Protein AF-A0A9C8ZQM5-F1 (afdb_monomer_lite)

Secondary structure (DSSP, 8-state):
------EEE-S---TTHHHHHHHH--SEEEEES-HHHHHHHHHHHGGGSEEEEE-STT-S-HHHHHTTS-HHHHHHHHHHHHHHHHTT-TTSEEP--S----GGGHHHHHHHHHHHHHHHHHTT-EE----S-TT-------TT-S-----

Sequence (151 aa):
MKSKLGFHVDIQGHHGQVEKMIRARPRVIKIITSMGMLNDLHDALGDETIFIARDWKADDDFLRFGGSDDPKVIARRWLDAMRPSLVQAPFAYWESFNEMSNWDNLRRYAEFEAERQRLMAAEGYKACIGNFATGTPSISDSEDDTERPDL

Structure (mmCIF, N/CA/C/O backbone):
data_AF-A0A9C8ZQM5-F1
#
_entry.id   AF-A0A9C8ZQM5-F1
#
loop_
_atom_site.group_PDB
_atom_site.id
_atom_site.type_symbol
_atom_site.label_atom_id
_atom_site.label_alt_id
_atom_site.label_comp_id
_atom_site.label_asym_id
_atom_site.label_entity_id
_atom_site.label_seq_id
_atom_site.pdbx_PDB_ins_code
_atom_site.Cartn_x
_atom_site.Cartn_y
_atom_site.Cartn_z
_atom_site.occupancy
_atom_site.B_iso_or_equiv
_atom_site.auth_seq_id
_atom_site.auth_comp_id
_atom_site.auth_asym_id
_atom_site.auth_atom_id
_atom_site.pdbx_PDB_model_num
ATOM 1 N N . MET A 1 1 ? -22.987 -4.072 16.270 1.00 57.66 1 MET A N 1
ATOM 2 C CA . MET A 1 1 ? -22.847 -4.752 14.962 1.00 57.66 1 MET A CA 1
ATOM 3 C C . MET A 1 1 ? -21.603 -4.191 14.285 1.00 57.66 1 MET A C 1
ATOM 5 O O . MET A 1 1 ? -21.448 -2.978 14.316 1.00 57.66 1 MET A O 1
ATOM 9 N N . LYS A 1 2 ? -20.691 -5.026 13.765 1.00 62.81 2 LYS A N 1
ATOM 10 C CA . LYS A 1 2 ? -19.502 -4.528 13.045 1.00 62.81 2 LYS A CA 1
ATOM 11 C C . LYS A 1 2 ? -19.938 -3.954 11.694 1.00 62.81 2 LYS A C 1
ATOM 13 O O . LYS A 1 2 ? -20.747 -4.581 11.008 1.00 62.81 2 LYS A O 1
ATOM 18 N N . SER A 1 3 ? -19.447 -2.766 11.347 1.00 71.69 3 SER A N 1
ATOM 19 C CA . SER A 1 3 ? -19.782 -2.117 10.080 1.00 71.69 3 SER A CA 1
ATOM 20 C C . SER A 1 3 ? -19.256 -2.941 8.900 1.00 71.69 3 SER A C 1
ATOM 22 O O . SER A 1 3 ? -18.137 -3.452 8.947 1.00 71.69 3 SER A O 1
ATOM 24 N N . LYS A 1 4 ? -20.064 -3.069 7.841 1.00 81.31 4 LYS A N 1
ATOM 25 C CA . LYS A 1 4 ? -19.631 -3.626 6.546 1.00 81.31 4 LYS A CA 1
ATOM 26 C C . LYS A 1 4 ? -18.997 -2.566 5.635 1.00 81.31 4 LYS A C 1
ATOM 28 O O . LYS A 1 4 ? -18.558 -2.895 4.542 1.00 81.31 4 LYS A O 1
ATOM 33 N N . LEU A 1 5 ? -18.978 -1.306 6.072 1.00 83.94 5 LEU A N 1
ATOM 34 C CA . LEU A 1 5 ? -18.390 -0.196 5.334 1.00 83.94 5 LEU A CA 1
ATOM 35 C C . LEU A 1 5 ? -16.868 -0.183 5.529 1.00 83.94 5 LEU A C 1
ATOM 37 O O . LEU A 1 5 ? -16.387 -0.303 6.660 1.00 83.94 5 LEU A O 1
ATOM 41 N N . GLY A 1 6 ? -16.134 -0.018 4.431 1.00 89.75 6 GLY A N 1
ATOM 42 C CA . GLY A 1 6 ? -14.723 0.359 4.433 1.00 89.75 6 GLY A CA 1
ATOM 43 C C . GLY A 1 6 ? -14.568 1.816 4.008 1.00 89.75 6 GLY A C 1
ATOM 44 O O . GLY A 1 6 ? -15.419 2.342 3.291 1.00 89.75 6 GLY A O 1
ATOM 45 N N . PHE A 1 7 ? -13.496 2.465 4.453 1.00 91.62 7 PHE A N 1
ATOM 46 C CA . PHE A 1 7 ? -13.188 3.839 4.058 1.00 91.62 7 PHE A CA 1
ATOM 47 C C . PHE A 1 7 ? -11.960 3.873 3.159 1.00 91.62 7 PHE A C 1
ATOM 49 O O . PHE A 1 7 ? -10.965 3.213 3.443 1.00 91.62 7 PHE A O 1
ATOM 56 N N . HIS A 1 8 ? -12.034 4.675 2.104 1.00 90.94 8 HIS A N 1
ATOM 57 C CA . HIS A 1 8 ? -10.890 5.134 1.332 1.00 90.94 8 HIS A CA 1
ATOM 58 C C . HIS A 1 8 ? -10.788 6.636 1.583 1.00 90.94 8 HIS A C 1
ATOM 60 O O . HIS A 1 8 ? -11.721 7.372 1.264 1.00 90.94 8 HIS A O 1
ATOM 66 N N . VAL A 1 9 ? -9.694 7.077 2.197 1.00 89.31 9 VAL A N 1
ATOM 67 C CA . VAL A 1 9 ? -9.426 8.490 2.470 1.00 89.31 9 VAL A CA 1
ATOM 68 C C . VAL A 1 9 ? -8.217 8.920 1.660 1.00 89.31 9 VAL A C 1
ATOM 70 O O . VAL A 1 9 ? -7.115 8.399 1.844 1.00 89.31 9 VAL A O 1
ATOM 73 N N . ASP A 1 10 ? -8.461 9.851 0.748 1.00 81.56 10 ASP A N 1
ATOM 74 C CA . ASP A 1 10 ? -7.422 10.476 -0.058 1.00 81.56 10 ASP A CA 1
ATOM 75 C C . ASP A 1 10 ? -6.822 11.705 0.664 1.00 81.56 10 ASP A C 1
ATOM 77 O O . ASP A 1 10 ? -7.175 11.993 1.808 1.00 81.56 10 ASP A O 1
ATOM 81 N N . ILE A 1 11 ? -5.928 12.437 -0.005 1.00 68.94 11 ILE A N 1
ATOM 82 C CA . ILE A 1 11 ? -5.105 13.564 0.487 1.00 68.94 11 ILE A CA 1
ATOM 83 C C . ILE A 1 11 ? -5.852 14.609 1.346 1.00 68.94 11 ILE A C 1
ATOM 85 O O . ILE A 1 11 ? -5.234 15.317 2.143 1.00 68.94 11 ILE A O 1
ATOM 89 N N . GLN A 1 12 ? -7.171 14.755 1.189 1.00 68.00 12 GLN A N 1
ATOM 90 C CA . GLN A 1 12 ? -7.963 15.751 1.912 1.00 68.00 12 GLN A CA 1
ATOM 91 C C . GLN A 1 12 ? -8.662 15.156 3.137 1.00 68.00 12 GLN A C 1
ATOM 93 O O . GLN A 1 12 ? -9.652 14.431 3.039 1.00 68.00 12 GLN A O 1
ATOM 98 N N . GLY A 1 13 ? -8.173 15.540 4.317 1.00 68.38 13 GLY A N 1
ATOM 99 C CA . GLY A 1 13 ? -8.882 15.330 5.573 1.00 68.38 13 GLY A CA 1
ATOM 100 C C . GLY A 1 13 ? -10.046 16.311 5.734 1.00 68.38 13 GLY A C 1
ATOM 101 O O . GLY A 1 13 ? -9.924 17.496 5.420 1.00 68.38 13 GLY A O 1
ATOM 102 N N . HIS A 1 14 ? -11.168 15.842 6.277 1.00 78.12 14 HIS A N 1
ATOM 103 C CA . HIS A 1 14 ? -12.297 16.700 6.648 1.00 78.12 14 HIS A CA 1
ATOM 104 C C . HIS A 1 14 ? -12.438 16.816 8.168 1.00 78.12 14 HIS A C 1
ATOM 106 O O . HIS A 1 14 ? -12.143 15.883 8.916 1.00 78.12 14 HIS A O 1
ATOM 112 N N . HIS A 1 15 ? -12.951 17.953 8.644 1.00 80.19 15 HIS A N 1
ATOM 113 C CA . HIS A 1 15 ? -13.217 18.138 10.069 1.00 80.19 15 HIS A CA 1
ATOM 114 C C . HIS A 1 15 ? -14.192 17.069 10.596 1.00 80.19 15 HIS A C 1
ATOM 116 O O . HIS A 1 15 ? -15.237 16.798 9.990 1.00 80.19 15 HIS A O 1
ATOM 122 N N . GLY A 1 16 ? -13.853 16.450 11.727 1.00 86.00 16 GLY A N 1
ATOM 123 C CA . GLY A 1 16 ? -14.660 15.396 12.341 1.00 86.00 16 GLY A CA 1
ATOM 124 C C . GLY A 1 16 ? -14.589 14.032 11.636 1.00 86.00 16 GLY A C 1
ATOM 125 O O . GLY A 1 16 ? -15.376 13.139 11.956 1.00 86.00 16 GLY A O 1
ATOM 126 N N . GLN A 1 17 ? -13.753 13.869 10.601 1.00 88.56 17 GLN A N 1
ATOM 127 C CA . GLN A 1 17 ? -13.692 12.635 9.808 1.00 88.56 17 GLN A CA 1
ATOM 128 C C . GLN A 1 17 ? -13.121 11.466 10.617 1.00 88.56 17 GLN A C 1
ATOM 130 O O . GLN A 1 17 ? -13.682 10.371 10.576 1.00 88.56 17 GLN A O 1
ATOM 135 N N . VAL A 1 18 ? -12.048 11.701 11.376 1.00 90.31 18 VAL A N 1
ATOM 136 C CA . VAL A 1 18 ? -11.381 10.683 12.202 1.00 90.31 18 VAL A CA 1
ATOM 137 C C . VAL A 1 18 ? -12.338 10.150 13.265 1.00 90.31 18 VAL A C 1
ATOM 139 O O . VAL A 1 18 ? -12.550 8.945 13.361 1.00 90.31 18 VAL A O 1
ATOM 142 N N . GLU A 1 19 ? -13.029 11.035 13.978 1.00 92.19 19 GLU A N 1
ATOM 143 C CA . GLU A 1 19 ? -13.992 10.691 15.024 1.00 92.19 19 GLU A CA 1
ATOM 144 C C . GLU A 1 19 ? -15.163 9.873 14.466 1.00 92.19 19 GLU A C 1
ATOM 146 O O . GLU A 1 19 ? -15.621 8.910 15.089 1.00 92.19 19 GLU A O 1
ATOM 151 N N . LYS A 1 20 ? -15.636 10.216 13.259 1.00 90.81 20 LYS A N 1
ATOM 152 C CA . LYS A 1 20 ? -16.675 9.446 12.559 1.00 90.81 20 LYS A CA 1
ATOM 153 C C . LYS A 1 20 ? -16.189 8.042 12.201 1.00 90.81 20 LYS A C 1
ATOM 155 O O . LYS A 1 20 ? -16.940 7.087 12.403 1.00 90.81 20 LYS A O 1
ATOM 160 N N . MET A 1 21 ? -14.958 7.901 11.706 1.00 92.31 21 MET A N 1
ATOM 161 C CA . MET A 1 21 ? -14.373 6.596 11.377 1.00 92.31 21 MET A CA 1
ATOM 162 C C . MET A 1 21 ? -14.171 5.740 12.631 1.00 92.31 21 MET A C 1
ATOM 164 O O . MET A 1 21 ? -14.577 4.577 12.640 1.00 92.31 21 MET A O 1
ATOM 168 N N . ILE A 1 22 ? -13.661 6.326 13.719 1.00 92.94 22 ILE A N 1
ATOM 169 C CA . ILE A 1 22 ? -13.508 5.643 15.010 1.00 92.94 22 ILE A CA 1
ATOM 170 C C . ILE A 1 22 ? -14.864 5.130 15.506 1.00 92.94 22 ILE A C 1
ATOM 172 O O . ILE A 1 22 ? -15.011 3.951 15.834 1.00 92.94 22 ILE A O 1
ATOM 176 N N . ARG A 1 23 ? -15.893 5.987 15.497 1.00 92.38 23 ARG A N 1
ATOM 177 C CA . ARG A 1 23 ? -17.251 5.615 15.920 1.00 92.38 23 ARG A CA 1
ATOM 178 C C . ARG A 1 23 ? -17.852 4.506 15.054 1.00 92.38 23 ARG A C 1
ATOM 180 O O . ARG A 1 23 ? -18.585 3.663 15.571 1.00 92.38 23 ARG A O 1
ATOM 187 N N . ALA A 1 24 ? -17.569 4.506 13.753 1.00 92.06 24 ALA A N 1
ATOM 188 C CA . ALA A 1 24 ? -18.091 3.514 12.819 1.00 92.06 24 ALA A CA 1
ATOM 189 C C . ALA A 1 24 ? -17.452 2.122 12.983 1.00 92.06 24 ALA A C 1
ATOM 191 O O . ALA A 1 24 ? -18.083 1.134 12.597 1.00 92.06 24 ALA A O 1
ATOM 192 N N . ARG A 1 25 ? -16.233 2.034 13.542 1.00 92.38 25 ARG A N 1
ATOM 193 C CA . ARG A 1 25 ? -15.440 0.794 13.684 1.00 92.38 25 ARG A CA 1
ATOM 194 C C . ARG A 1 25 ? -15.429 -0.050 12.391 1.00 92.38 25 ARG A C 1
ATOM 196 O O . ARG A 1 25 ? -15.904 -1.195 12.401 1.00 92.38 25 ARG A O 1
ATOM 203 N N . PRO A 1 26 ? -14.983 0.523 11.256 1.00 93.44 26 PRO A N 1
ATOM 204 C CA . PRO A 1 26 ? -14.912 -0.185 9.981 1.00 93.44 26 PRO A CA 1
ATOM 205 C C . PRO A 1 26 ? -13.927 -1.354 10.062 1.00 93.44 26 PRO A C 1
ATOM 207 O O . PRO A 1 26 ? -13.027 -1.374 10.891 1.00 93.44 26 PRO A O 1
ATOM 210 N N . ARG A 1 27 ? -14.078 -2.340 9.176 1.00 93.56 27 ARG A N 1
ATOM 211 C CA . ARG A 1 27 ? -13.139 -3.475 9.108 1.00 93.56 27 ARG A CA 1
ATOM 212 C C . ARG A 1 27 ? -11.877 -3.164 8.320 1.00 93.56 27 ARG A C 1
ATOM 214 O O . ARG A 1 27 ? -10.869 -3.829 8.538 1.00 93.56 27 ARG A O 1
ATOM 221 N N . VAL A 1 28 ? -11.956 -2.209 7.398 1.00 94.88 28 VAL A N 1
ATOM 222 C CA . VAL A 1 28 ? -10.862 -1.831 6.505 1.00 94.88 28 VAL A CA 1
ATOM 223 C C . VAL A 1 28 ? -10.856 -0.316 6.337 1.00 94.88 28 VAL A C 1
ATOM 225 O O . VAL A 1 28 ? -11.906 0.285 6.087 1.00 94.88 28 VAL A O 1
ATOM 228 N N . ILE A 1 29 ? -9.678 0.286 6.455 1.00 95.12 29 ILE A N 1
ATOM 229 C CA . ILE A 1 29 ? -9.432 1.692 6.139 1.00 95.12 29 ILE A CA 1
ATOM 230 C C . ILE A 1 29 ? -8.213 1.764 5.221 1.00 95.12 29 ILE A C 1
ATOM 232 O O . ILE A 1 29 ? -7.151 1.248 5.563 1.00 95.12 29 ILE A O 1
ATOM 236 N N . LYS A 1 30 ? -8.362 2.421 4.071 1.00 94.19 30 LYS A N 1
ATOM 237 C CA . LYS A 1 30 ? -7.270 2.813 3.181 1.00 94.19 30 LYS A CA 1
ATOM 238 C C . LYS A 1 30 ? -6.990 4.302 3.352 1.00 94.19 30 LYS A C 1
ATOM 240 O O . LYS A 1 30 ? -7.911 5.103 3.204 1.00 94.19 30 LYS A O 1
ATOM 245 N N . ILE A 1 31 ? -5.739 4.654 3.638 1.00 93.25 31 ILE A N 1
ATOM 246 C CA . ILE A 1 31 ? -5.265 6.038 3.751 1.00 93.25 31 ILE A CA 1
ATOM 247 C C . ILE A 1 31 ? -4.169 6.283 2.714 1.00 93.25 31 ILE A C 1
ATOM 249 O O . ILE A 1 31 ? -3.209 5.513 2.622 1.00 93.25 31 ILE A O 1
ATOM 253 N N . ILE A 1 32 ? -4.294 7.379 1.970 1.00 91.25 32 ILE A N 1
ATOM 254 C CA . ILE A 1 32 ? -3.274 7.857 1.036 1.00 91.25 32 ILE A CA 1
ATOM 255 C C . ILE A 1 32 ? -2.556 9.060 1.659 1.00 91.25 32 ILE A C 1
ATOM 257 O O . ILE A 1 32 ? -3.189 10.032 2.061 1.00 91.25 32 ILE A O 1
ATOM 261 N N . THR A 1 33 ? -1.225 9.011 1.739 1.00 85.31 33 THR A N 1
ATOM 262 C CA . THR A 1 33 ? -0.295 10.110 2.102 1.00 85.31 33 THR A CA 1
ATOM 263 C C . THR A 1 33 ? -0.421 10.739 3.502 1.00 85.31 33 THR A C 1
ATOM 265 O O . THR A 1 33 ? 0.459 11.500 3.900 1.00 85.31 33 THR A O 1
ATOM 268 N N . SER A 1 34 ? -1.432 10.396 4.308 1.00 90.12 34 SER A N 1
ATOM 269 C CA . SER A 1 34 ? -1.611 10.942 5.666 1.00 90.12 34 SER A CA 1
ATOM 270 C C . SER A 1 34 ? -1.168 9.969 6.768 1.00 90.12 34 SER A C 1
ATOM 272 O O . SER A 1 34 ? -1.977 9.252 7.357 1.00 90.12 34 SER A O 1
ATOM 274 N N . MET A 1 35 ? 0.136 9.948 7.076 1.00 89.94 35 MET A N 1
ATOM 275 C CA . MET A 1 35 ? 0.695 9.082 8.134 1.00 89.94 35 MET A CA 1
ATOM 276 C C . MET A 1 35 ? 0.187 9.4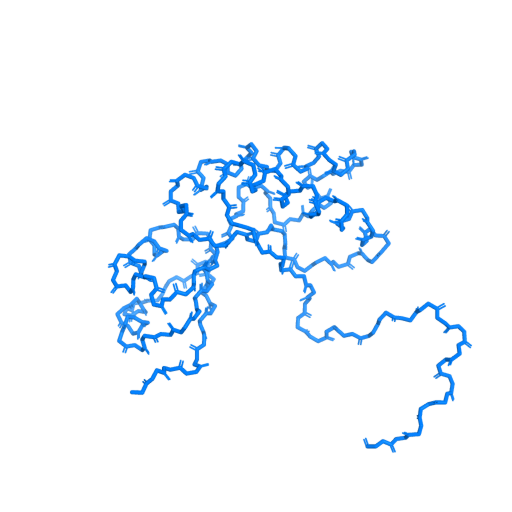35 9.537 1.00 89.94 35 MET A C 1
ATOM 278 O O . MET A 1 35 ? -0.010 8.537 10.349 1.00 89.94 35 MET A O 1
ATOM 282 N N . GLY A 1 36 ? -0.060 10.718 9.824 1.00 90.81 36 GLY A N 1
ATOM 283 C CA . GLY A 1 36 ? -0.642 11.137 11.105 1.00 90.81 36 GLY A CA 1
ATOM 284 C C . GLY A 1 36 ? -2.024 10.518 11.318 1.00 90.81 36 GLY A C 1
ATOM 285 O O . GLY A 1 36 ? -2.235 9.805 12.290 1.00 90.81 36 GLY A O 1
ATOM 286 N N . MET A 1 37 ? -2.919 10.670 10.334 1.00 92.19 37 MET A N 1
ATOM 287 C CA . MET A 1 37 ? -4.260 10.079 10.392 1.00 92.19 37 MET A CA 1
ATOM 288 C C . MET A 1 37 ? -4.219 8.550 10.489 1.00 92.19 37 MET A C 1
ATOM 290 O O . MET A 1 37 ? -5.013 7.957 11.215 1.00 92.19 37 MET A O 1
ATOM 294 N N . LEU A 1 38 ? -3.315 7.909 9.744 1.00 94.06 38 LEU A N 1
ATOM 295 C CA . LEU A 1 38 ? -3.148 6.460 9.777 1.00 94.06 38 LEU A CA 1
ATOM 296 C C . LEU A 1 38 ? -2.790 5.965 11.188 1.00 94.06 38 LEU A C 1
ATOM 298 O O . LEU A 1 38 ? -3.381 4.990 11.649 1.00 94.06 38 LEU A O 1
ATOM 302 N N . ASN A 1 39 ? -1.868 6.652 11.869 1.00 94.69 39 ASN A N 1
ATOM 303 C CA . ASN A 1 39 ? -1.472 6.329 13.240 1.00 94.69 39 ASN A CA 1
ATOM 304 C C . ASN A 1 39 ? -2.589 6.625 14.246 1.00 94.69 39 ASN A C 1
ATOM 306 O O . ASN A 1 39 ? -2.948 5.731 15.004 1.00 94.69 39 ASN A O 1
ATOM 310 N N . ASP A 1 40 ? -3.217 7.803 14.186 1.00 94.38 40 ASP A N 1
ATOM 311 C CA . ASP A 1 40 ? -4.318 8.170 15.092 1.00 94.38 40 ASP A CA 1
ATOM 312 C C . ASP A 1 40 ? -5.472 7.151 15.033 1.00 94.38 40 ASP A C 1
ATOM 314 O O . ASP A 1 40 ? -6.059 6.771 16.050 1.00 94.38 40 ASP A O 1
ATOM 318 N N . LEU A 1 41 ? -5.804 6.676 13.827 1.00 95.44 41 LEU A N 1
ATOM 319 C CA . LEU A 1 41 ? -6.839 5.661 13.637 1.00 95.44 41 LEU A CA 1
ATOM 320 C C . LEU A 1 41 ? -6.404 4.283 14.129 1.00 95.44 41 LEU A C 1
ATOM 322 O O . LEU A 1 41 ? -7.227 3.569 14.704 1.00 95.44 41 LEU A O 1
ATOM 326 N N . HIS A 1 42 ? -5.150 3.896 13.896 1.00 97.06 42 HIS A N 1
ATOM 327 C CA . HIS A 1 42 ? -4.617 2.635 14.397 1.00 97.06 42 HIS A CA 1
ATOM 328 C C . HIS A 1 42 ? -4.585 2.610 15.926 1.00 97.06 42 HIS A C 1
ATOM 330 O O . HIS A 1 42 ? -5.059 1.643 16.514 1.00 97.06 42 HIS A O 1
ATOM 336 N N . ASP A 1 43 ? -4.146 3.685 16.573 1.00 96.81 43 ASP A N 1
ATOM 337 C CA . ASP A 1 43 ? -4.115 3.786 18.034 1.00 96.81 43 ASP A CA 1
ATOM 338 C C . ASP A 1 43 ? -5.519 3.677 18.647 1.00 96.81 43 ASP A C 1
ATOM 340 O O . ASP A 1 43 ? -5.709 3.051 19.691 1.00 96.81 43 ASP A O 1
ATOM 344 N N . ALA A 1 44 ? -6.533 4.231 17.975 1.00 96.12 44 ALA A N 1
ATOM 345 C CA . ALA A 1 44 ? -7.916 4.184 18.444 1.00 96.12 44 ALA A CA 1
ATOM 346 C C . ALA A 1 44 ? -8.644 2.856 18.154 1.00 96.12 44 ALA A C 1
ATOM 348 O O . ALA A 1 44 ? -9.555 2.476 18.897 1.00 96.12 44 ALA A O 1
ATOM 349 N N . LEU A 1 45 ? -8.314 2.175 17.052 1.00 95.38 45 LEU A N 1
ATOM 350 C CA . LEU A 1 45 ? -9.065 1.009 16.561 1.00 95.38 45 LEU A CA 1
ATOM 351 C C . LEU A 1 45 ? -8.324 -0.326 16.712 1.00 95.38 45 LEU A C 1
ATOM 353 O O . LEU A 1 45 ? -8.979 -1.372 16.748 1.00 95.38 45 LEU A O 1
ATOM 357 N N . GLY A 1 46 ? -6.996 -0.293 16.793 1.00 95.31 46 GLY A N 1
ATOM 358 C CA . GLY A 1 46 ? -6.110 -1.447 16.909 1.00 95.31 46 GLY A CA 1
ATOM 359 C C . GLY A 1 46 ? -6.321 -2.512 15.829 1.00 95.31 46 GLY A C 1
ATOM 360 O O . GLY A 1 46 ? -6.835 -2.253 14.737 1.00 95.31 46 GLY A O 1
ATOM 361 N N . ASP A 1 47 ? -5.990 -3.753 16.184 1.00 93.75 47 ASP A N 1
ATOM 362 C CA . ASP A 1 47 ? -6.024 -4.926 15.295 1.00 93.75 47 ASP A CA 1
ATOM 363 C C . ASP A 1 47 ? -7.435 -5.345 14.838 1.00 93.75 47 ASP A C 1
ATOM 365 O O . ASP A 1 47 ? -7.607 -6.261 14.027 1.00 93.75 47 ASP A O 1
ATOM 369 N N . GLU A 1 48 ? -8.490 -4.694 15.336 1.00 91.50 48 GLU A N 1
ATOM 370 C CA . GLU A 1 48 ? -9.843 -4.936 14.837 1.00 91.50 48 GLU A CA 1
ATOM 371 C C . GLU A 1 48 ? -10.083 -4.360 13.435 1.00 91.50 48 GLU A C 1
ATOM 373 O O . GLU A 1 48 ? -11.051 -4.775 12.775 1.00 91.50 48 GLU A O 1
ATOM 378 N N . THR A 1 49 ? -9.211 -3.451 12.991 1.00 95.44 49 THR A N 1
ATOM 379 C CA . THR A 1 49 ? -9.263 -2.770 11.696 1.00 95.44 49 THR A CA 1
ATOM 380 C C . THR A 1 49 ? -8.029 -3.114 10.870 1.00 95.44 49 THR A C 1
ATOM 382 O O . THR A 1 49 ? -6.898 -3.029 11.337 1.00 95.44 49 THR A O 1
ATOM 385 N N . ILE A 1 50 ? -8.241 -3.487 9.611 1.00 96.31 50 ILE A N 1
ATOM 386 C CA . ILE A 1 50 ? -7.163 -3.641 8.637 1.00 96.31 50 ILE A CA 1
ATOM 387 C C . ILE A 1 50 ? -6.846 -2.266 8.055 1.00 96.31 50 ILE A C 1
ATOM 389 O O . ILE A 1 50 ? -7.733 -1.588 7.533 1.00 96.31 50 ILE A O 1
ATOM 393 N N . PHE A 1 51 ? -5.576 -1.887 8.101 1.00 97.19 51 PHE A N 1
ATOM 394 C CA . PHE A 1 51 ? -5.095 -0.635 7.537 1.00 97.19 51 PHE A CA 1
ATOM 395 C C . PHE A 1 51 ? -4.348 -0.890 6.235 1.00 97.19 51 PHE A C 1
ATOM 397 O O . PHE A 1 51 ? -3.417 -1.695 6.205 1.00 97.19 51 PHE A O 1
ATOM 404 N N . ILE A 1 52 ? -4.754 -0.197 5.175 1.00 96.19 52 ILE A N 1
ATOM 405 C CA . ILE A 1 52 ? -4.048 -0.135 3.898 1.00 96.19 52 ILE A CA 1
ATOM 406 C C . ILE A 1 52 ? -3.426 1.256 3.785 1.00 96.19 52 ILE A C 1
ATOM 408 O O . ILE A 1 52 ? -4.120 2.263 3.930 1.00 96.19 52 ILE A O 1
ATOM 412 N N . ALA A 1 53 ? -2.127 1.314 3.528 1.00 95.06 53 ALA A N 1
ATOM 413 C CA . ALA A 1 53 ? -1.386 2.553 3.368 1.00 95.06 53 ALA A CA 1
ATOM 414 C C . ALA A 1 53 ? -0.834 2.663 1.946 1.00 95.06 53 ALA A C 1
ATOM 416 O O . ALA A 1 53 ? -0.314 1.692 1.392 1.00 95.06 53 ALA A O 1
ATOM 417 N N . ARG A 1 54 ? -0.915 3.868 1.382 1.00 92.94 54 ARG A N 1
ATOM 418 C CA . ARG A 1 54 ? -0.182 4.271 0.180 1.00 92.94 54 ARG A CA 1
ATOM 419 C C . ARG A 1 54 ? 0.468 5.625 0.435 1.00 92.94 54 ARG A C 1
ATOM 421 O O . ARG A 1 54 ? -0.136 6.496 1.056 1.00 92.94 54 ARG A O 1
ATOM 428 N N . ASP A 1 55 ? 1.684 5.808 -0.052 1.00 90.19 55 ASP A N 1
ATOM 429 C CA . ASP A 1 55 ? 2.422 7.070 0.027 1.00 90.19 55 ASP A CA 1
ATOM 430 C C . ASP A 1 55 ? 3.090 7.330 -1.329 1.00 90.19 55 ASP A C 1
ATOM 432 O O . ASP A 1 55 ? 3.439 6.387 -2.037 1.00 90.19 55 ASP A O 1
ATOM 436 N N . TRP A 1 56 ? 3.247 8.596 -1.703 1.00 87.38 56 TRP A N 1
ATOM 437 C CA . TRP A 1 56 ? 3.787 9.022 -3.001 1.00 87.38 56 TRP A CA 1
ATOM 438 C C . TRP A 1 56 ? 5.293 9.303 -2.958 1.00 87.38 56 TRP A C 1
ATOM 440 O O . TRP A 1 56 ? 5.859 9.865 -3.894 1.00 87.38 56 TRP A O 1
ATOM 450 N N . LYS A 1 57 ? 5.980 8.910 -1.875 1.00 83.75 57 LYS A N 1
ATOM 451 C CA . LYS A 1 57 ? 7.444 9.041 -1.766 1.00 83.75 57 LYS A CA 1
ATOM 452 C C . LYS A 1 57 ? 8.203 8.280 -2.845 1.00 83.75 57 LYS A C 1
ATOM 454 O O . LYS A 1 57 ? 9.267 8.728 -3.260 1.00 83.75 57 LYS A O 1
ATOM 459 N N . ALA A 1 58 ? 7.665 7.147 -3.284 1.00 78.19 58 ALA A N 1
ATOM 460 C CA . ALA A 1 58 ? 8.193 6.376 -4.399 1.00 78.19 58 ALA A CA 1
ATOM 461 C C . ALA A 1 58 ? 7.428 6.665 -5.695 1.00 78.19 58 ALA A C 1
ATOM 463 O O . ALA A 1 58 ? 7.219 5.747 -6.479 1.00 78.19 58 ALA A O 1
ATOM 464 N N . ASP A 1 59 ? 7.054 7.934 -5.907 1.00 82.00 59 ASP A N 1
ATOM 465 C CA . ASP A 1 59 ? 6.278 8.399 -7.059 1.00 82.00 59 ASP A CA 1
ATOM 466 C C . ASP A 1 59 ? 4.815 7.901 -7.051 1.00 82.00 59 ASP A C 1
ATOM 468 O O . ASP A 1 59 ? 4.414 7.106 -6.197 1.00 82.00 59 ASP A O 1
ATOM 472 N N . ASP A 1 60 ? 3.989 8.408 -7.965 1.00 82.62 60 ASP A N 1
ATOM 473 C CA . ASP A 1 60 ? 2.605 7.961 -8.146 1.00 82.62 60 ASP A CA 1
ATOM 474 C C . ASP A 1 60 ? 2.435 7.000 -9.332 1.00 82.62 60 ASP A C 1
ATOM 476 O O . ASP A 1 60 ? 1.455 6.248 -9.335 1.00 82.62 60 ASP A O 1
ATOM 480 N N . ASP A 1 61 ? 3.414 6.949 -10.246 1.00 85.62 61 ASP A N 1
ATOM 481 C CA . ASP A 1 61 ? 3.404 6.136 -11.464 1.00 85.62 61 ASP A CA 1
ATOM 482 C C . ASP A 1 61 ? 4.617 5.189 -11.569 1.00 85.62 61 ASP A C 1
ATOM 484 O O . ASP A 1 61 ? 5.781 5.579 -11.431 1.00 85.62 61 ASP A O 1
ATOM 488 N N . PHE A 1 62 ? 4.343 3.915 -11.869 1.00 86.31 62 PHE A N 1
ATOM 489 C CA . PHE A 1 62 ? 5.370 2.875 -11.961 1.00 86.31 62 PHE A CA 1
ATOM 490 C C . PHE A 1 62 ? 6.355 3.108 -13.110 1.00 86.31 62 PHE A C 1
ATOM 492 O O . PHE A 1 62 ? 7.543 2.827 -12.955 1.00 86.31 62 PHE A O 1
ATOM 499 N N . LEU A 1 63 ? 5.896 3.594 -14.267 1.00 85.00 63 LEU A N 1
ATOM 500 C CA . LEU A 1 63 ? 6.758 3.773 -15.438 1.00 85.00 63 LEU A CA 1
ATOM 501 C C . LEU A 1 63 ? 7.689 4.969 -15.250 1.00 85.00 63 LEU A C 1
ATOM 503 O O . LEU A 1 63 ? 8.870 4.884 -15.589 1.00 85.00 63 LEU A O 1
ATOM 507 N N . ARG A 1 64 ? 7.191 6.048 -14.645 1.00 87.75 64 ARG A N 1
ATOM 508 C CA . ARG A 1 64 ? 7.980 7.218 -14.255 1.00 87.75 64 ARG A CA 1
ATOM 509 C C . ARG A 1 64 ? 9.022 6.862 -13.202 1.00 87.75 64 ARG A C 1
ATOM 511 O O . ARG A 1 64 ? 10.179 7.254 -13.339 1.00 87.75 64 ARG A O 1
ATOM 518 N N . PHE A 1 65 ? 8.642 6.074 -12.198 1.00 87.75 65 PHE A N 1
ATOM 519 C CA . PHE A 1 65 ? 9.571 5.629 -11.163 1.00 87.75 65 PHE A CA 1
ATOM 520 C C . PHE A 1 65 ? 10.591 4.612 -11.676 1.00 87.75 65 PHE A C 1
ATOM 522 O O . PHE A 1 65 ? 11.765 4.655 -11.313 1.00 87.75 65 PHE A O 1
ATOM 529 N N . GLY A 1 66 ? 10.130 3.643 -12.464 1.00 84.19 66 GLY A N 1
ATOM 530 C CA . GLY A 1 66 ? 10.871 2.459 -12.881 1.00 84.19 66 GLY A CA 1
ATOM 531 C C . GLY A 1 66 ? 11.717 2.651 -14.137 1.00 84.19 66 GLY A C 1
ATOM 532 O O . GLY A 1 66 ? 12.731 1.971 -14.300 1.00 84.19 66 GLY A O 1
ATOM 533 N N . GLY A 1 67 ? 11.319 3.558 -15.031 1.00 85.69 67 GLY A N 1
ATOM 534 C CA . GLY A 1 67 ? 11.947 3.736 -16.338 1.00 85.69 67 GLY A CA 1
ATOM 535 C C . GLY A 1 67 ? 11.955 2.430 -17.132 1.00 85.69 67 GLY A C 1
ATOM 536 O O . GLY A 1 67 ? 10.940 1.739 -17.221 1.00 85.69 67 GLY A O 1
ATOM 537 N N . SER A 1 68 ? 13.113 2.043 -17.668 1.00 85.69 68 SER A N 1
ATOM 538 C CA . SER A 1 68 ? 13.343 0.777 -18.387 1.00 85.69 68 SER A CA 1
ATOM 539 C C . SER A 1 68 ? 14.143 -0.262 -17.583 1.00 85.69 68 SER A C 1
ATOM 541 O O . SER A 1 68 ? 14.577 -1.259 -18.152 1.00 85.69 68 SER A O 1
ATOM 543 N N . ASP A 1 69 ? 14.348 -0.042 -16.280 1.00 91.12 69 ASP A N 1
ATOM 544 C CA . ASP A 1 69 ? 15.159 -0.923 -15.430 1.00 91.12 69 ASP A CA 1
ATOM 545 C C . ASP A 1 69 ? 14.513 -2.303 -15.180 1.00 91.12 69 ASP A C 1
ATOM 547 O O . ASP A 1 69 ? 13.301 -2.493 -15.334 1.00 91.12 69 ASP A O 1
ATOM 551 N N . ASP A 1 70 ? 15.325 -3.263 -14.727 1.00 95.06 70 ASP A N 1
ATOM 552 C CA . ASP A 1 70 ? 14.865 -4.577 -14.254 1.00 95.06 70 ASP A CA 1
ATOM 553 C C . ASP A 1 70 ? 13.824 -4.414 -13.118 1.00 95.06 70 ASP A C 1
ATOM 555 O O . ASP A 1 70 ? 14.103 -3.722 -12.130 1.00 95.06 70 ASP A O 1
ATOM 559 N N . PRO A 1 71 ? 12.643 -5.063 -13.200 1.00 95.94 71 PRO A N 1
ATOM 560 C CA . PRO A 1 71 ? 11.609 -5.023 -12.160 1.00 95.94 71 PRO A CA 1
ATOM 561 C C . PRO A 1 71 ? 12.102 -5.298 -10.738 1.00 95.94 71 PRO A C 1
ATOM 563 O O . PRO A 1 71 ? 11.609 -4.686 -9.790 1.00 95.94 71 PRO A O 1
ATOM 566 N N . LYS A 1 72 ? 13.096 -6.174 -10.566 1.00 97.25 72 LYS A N 1
ATOM 567 C CA . LYS A 1 72 ? 13.667 -6.495 -9.252 1.00 97.25 72 LYS A CA 1
ATOM 568 C C . LYS A 1 72 ? 14.510 -5.355 -8.696 1.00 97.25 72 LYS A C 1
ATOM 570 O O . LYS A 1 72 ? 14.473 -5.079 -7.496 1.00 97.25 72 LYS A O 1
ATOM 575 N N . VAL A 1 73 ? 15.242 -4.661 -9.567 1.00 97.56 73 VAL A N 1
ATOM 576 C CA . VAL A 1 73 ? 15.987 -3.449 -9.198 1.00 97.56 73 VAL A CA 1
ATOM 577 C C . VAL A 1 73 ? 15.007 -2.349 -8.799 1.00 97.56 73 VAL A C 1
ATOM 579 O O . VAL A 1 73 ? 15.199 -1.698 -7.770 1.00 97.56 73 VAL A O 1
ATOM 582 N N . ILE A 1 74 ? 13.909 -2.199 -9.546 1.00 96.56 74 ILE A N 1
ATOM 583 C CA . ILE A 1 74 ? 12.842 -1.245 -9.222 1.00 96.56 74 ILE A CA 1
ATOM 584 C C . ILE A 1 74 ? 12.197 -1.589 -7.871 1.00 96.56 74 ILE A C 1
ATOM 586 O O . ILE A 1 74 ? 11.984 -0.692 -7.060 1.00 96.56 74 ILE A O 1
ATOM 590 N N . ALA A 1 75 ? 11.949 -2.871 -7.582 1.00 97.56 75 ALA A N 1
ATOM 591 C CA . ALA A 1 75 ? 11.390 -3.325 -6.306 1.00 97.56 75 ALA A CA 1
ATOM 592 C C . ALA A 1 75 ? 12.283 -2.959 -5.115 1.00 97.56 75 ALA A C 1
ATOM 594 O O . ALA A 1 75 ? 11.791 -2.447 -4.106 1.00 97.56 75 ALA A O 1
ATOM 595 N N . ARG A 1 76 ? 13.603 -3.154 -5.243 1.00 98.00 76 ARG A N 1
ATOM 596 C CA . ARG A 1 76 ? 14.562 -2.724 -4.217 1.00 98.00 76 ARG A CA 1
ATOM 597 C C . ARG A 1 76 ? 14.552 -1.206 -4.043 1.00 98.00 76 ARG A C 1
ATOM 599 O O . ARG A 1 76 ? 14.430 -0.734 -2.917 1.00 98.00 76 ARG A O 1
ATOM 606 N N . ARG A 1 77 ? 14.608 -0.452 -5.146 1.00 96.81 77 ARG A N 1
ATOM 607 C CA . ARG A 1 77 ? 14.583 1.020 -5.125 1.00 96.81 77 ARG A CA 1
ATOM 608 C C . ARG A 1 77 ? 13.308 1.561 -4.477 1.00 96.81 77 ARG A C 1
ATOM 610 O O . ARG A 1 77 ? 13.375 2.508 -3.699 1.00 96.81 77 ARG A O 1
ATOM 617 N N . TRP A 1 78 ? 12.161 0.948 -4.765 1.00 96.50 78 TRP A N 1
ATOM 618 C CA . TRP A 1 78 ? 10.882 1.295 -4.147 1.00 96.50 78 TRP A CA 1
ATOM 619 C C . TRP A 1 78 ? 10.923 1.073 -2.635 1.00 96.50 78 TRP A C 1
ATOM 621 O O . TRP A 1 78 ? 10.557 1.968 -1.877 1.00 96.50 78 TRP A O 1
ATOM 631 N N . LEU A 1 79 ? 11.420 -0.085 -2.184 1.00 97.12 79 LEU A N 1
ATOM 632 C CA . LEU A 1 79 ? 11.533 -0.393 -0.757 1.00 97.12 79 LEU A CA 1
ATOM 633 C C . LEU A 1 79 ? 12.436 0.613 -0.033 1.00 97.12 79 LEU A C 1
ATOM 635 O O . LEU A 1 79 ? 12.074 1.106 1.035 1.00 97.12 79 LEU A O 1
ATOM 639 N N . ASP A 1 80 ? 13.572 0.966 -0.632 1.00 96.62 80 ASP A N 1
ATOM 640 C CA . ASP A 1 80 ? 14.503 1.935 -0.053 1.00 96.62 80 ASP A CA 1
ATOM 641 C C . ASP A 1 80 ? 13.886 3.340 0.034 1.00 96.62 80 ASP A C 1
ATOM 643 O O . ASP A 1 80 ? 13.993 3.995 1.074 1.00 96.62 80 ASP A O 1
ATOM 647 N N . ALA A 1 81 ? 13.166 3.775 -1.005 1.00 95.50 81 ALA A N 1
ATOM 648 C CA . ALA A 1 81 ? 12.452 5.053 -1.016 1.00 95.50 81 ALA A CA 1
ATOM 649 C C . ALA A 1 81 ? 11.303 5.102 0.010 1.00 95.50 81 ALA A C 1
ATOM 651 O O . ALA A 1 81 ? 11.068 6.134 0.643 1.00 95.50 81 ALA A O 1
ATOM 652 N N . MET A 1 82 ? 10.600 3.984 0.203 1.00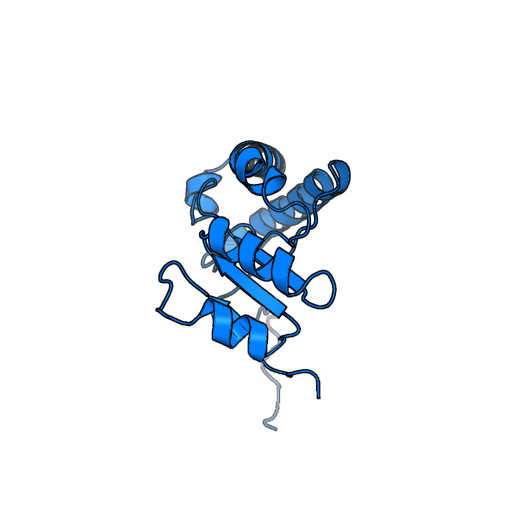 96.19 82 MET A N 1
ATOM 653 C CA . MET A 1 82 ? 9.442 3.892 1.097 1.00 96.19 82 MET A CA 1
ATOM 654 C C . MET A 1 82 ? 9.807 3.632 2.553 1.00 96.19 82 MET A C 1
ATOM 656 O O . MET A 1 82 ? 8.975 3.865 3.433 1.00 96.19 82 MET A O 1
ATOM 660 N N . ARG A 1 83 ? 11.040 3.199 2.838 1.00 95.75 83 ARG A N 1
ATOM 661 C CA . ARG A 1 83 ? 11.514 2.853 4.186 1.00 95.75 83 ARG A CA 1
ATOM 662 C C . ARG A 1 83 ? 11.134 3.885 5.261 1.00 95.75 83 ARG A C 1
ATOM 664 O O . ARG A 1 83 ? 10.623 3.457 6.295 1.00 95.75 83 ARG A O 1
ATOM 671 N N . PRO A 1 84 ? 11.263 5.215 5.050 1.00 94.06 84 PRO A N 1
ATOM 672 C CA . PRO A 1 84 ? 10.859 6.207 6.051 1.00 94.06 84 PRO A CA 1
ATOM 673 C C . PRO A 1 84 ? 9.362 6.200 6.398 1.00 94.06 84 PRO A C 1
ATOM 675 O O . PRO A 1 84 ? 8.996 6.658 7.477 1.00 94.06 84 PRO A O 1
ATOM 678 N N . SER A 1 85 ? 8.493 5.737 5.499 1.00 94.81 85 SER A N 1
ATOM 679 C CA . SER A 1 85 ? 7.051 5.606 5.746 1.00 94.81 85 SER A CA 1
ATOM 680 C C . SER A 1 85 ? 6.707 4.225 6.311 1.00 94.81 85 SER A C 1
ATOM 682 O O . SER A 1 85 ? 5.930 4.138 7.259 1.00 94.81 85 SER A O 1
ATOM 684 N N . LEU A 1 86 ? 7.364 3.161 5.832 1.00 96.44 86 LEU A N 1
ATOM 685 C CA . LEU A 1 86 ? 7.181 1.796 6.347 1.00 96.44 86 LEU A CA 1
ATOM 686 C C . LEU A 1 86 ? 7.446 1.699 7.856 1.00 96.44 86 LEU A C 1
ATOM 688 O O . LEU A 1 86 ? 6.676 1.072 8.579 1.00 96.44 86 LEU A O 1
ATOM 692 N N . VAL A 1 87 ? 8.505 2.354 8.348 1.00 96.00 87 VAL A N 1
ATOM 693 C CA . VAL A 1 87 ? 8.841 2.361 9.785 1.00 96.00 87 VAL A CA 1
ATOM 694 C C . VAL A 1 87 ? 7.816 3.099 10.649 1.00 96.00 87 VAL A C 1
ATOM 696 O O . VAL A 1 87 ? 7.716 2.805 11.834 1.00 96.00 87 VAL A O 1
ATOM 699 N N . GLN A 1 88 ? 7.058 4.040 10.078 1.00 95.31 88 GLN A N 1
ATOM 700 C CA . GLN A 1 88 ? 6.034 4.795 10.807 1.00 95.31 88 GLN A CA 1
ATOM 701 C C . GLN A 1 88 ? 4.720 4.026 10.939 1.00 95.31 88 GLN A C 1
ATOM 703 O O . GLN A 1 88 ? 3.964 4.302 11.859 1.00 95.31 88 GLN A O 1
ATOM 708 N N . ALA A 1 89 ? 4.444 3.076 10.043 1.00 96.19 89 ALA A N 1
ATOM 709 C CA . ALA A 1 89 ? 3.241 2.250 10.103 1.00 96.19 89 ALA A CA 1
ATOM 710 C C . ALA A 1 89 ? 3.545 0.778 9.756 1.00 96.19 89 ALA A C 1
ATOM 712 O O . ALA A 1 89 ? 3.069 0.257 8.740 1.00 96.19 89 ALA A O 1
ATOM 713 N N . PRO A 1 90 ? 4.312 0.064 10.609 1.00 96.56 90 PRO A N 1
ATOM 714 C CA . PRO A 1 90 ? 4.641 -1.349 10.392 1.00 96.56 90 PRO A CA 1
ATOM 715 C C . PRO A 1 90 ? 3.409 -2.268 10.482 1.00 96.56 90 PRO A C 1
ATOM 717 O O . PRO A 1 90 ? 3.432 -3.403 10.008 1.00 96.56 90 PRO A O 1
ATOM 720 N N . PHE A 1 91 ? 2.314 -1.785 11.075 1.00 96.94 91 PHE A N 1
ATOM 721 C CA . PHE A 1 91 ? 1.050 -2.511 11.186 1.00 96.94 91 PHE A CA 1
ATOM 722 C C . PHE A 1 91 ? 0.283 -2.603 9.856 1.00 96.94 91 PHE A C 1
ATOM 724 O O . PHE A 1 91 ? -0.498 -3.547 9.678 1.00 96.94 91 PHE A O 1
ATOM 731 N N . ALA A 1 92 ? 0.498 -1.653 8.939 1.00 97.62 92 ALA A N 1
ATOM 732 C CA . ALA A 1 92 ? -0.290 -1.493 7.723 1.00 97.62 92 ALA A CA 1
ATOM 733 C C . ALA A 1 92 ? 0.109 -2.475 6.610 1.00 97.62 92 ALA A C 1
ATOM 735 O O . ALA A 1 92 ? 1.2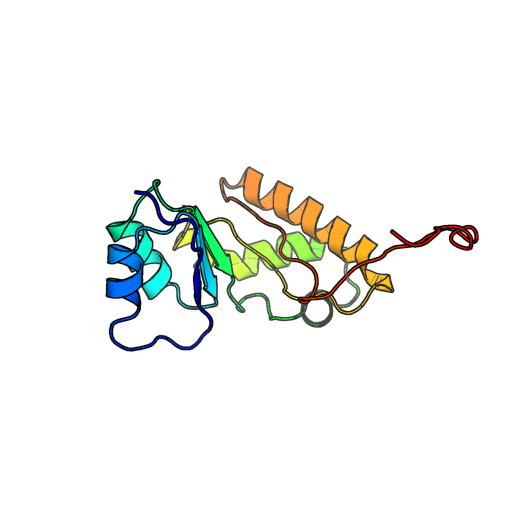47 -2.936 6.524 1.00 97.62 92 ALA A O 1
ATOM 736 N N . TYR A 1 93 ? -0.848 -2.762 5.728 1.00 97.75 93 TYR A N 1
ATOM 737 C CA . TYR A 1 93 ? -0.605 -3.357 4.419 1.00 97.75 93 TYR A CA 1
ATOM 738 C C . TYR A 1 93 ? -0.272 -2.248 3.426 1.00 97.75 93 TYR A C 1
ATOM 740 O O . TYR A 1 93 ? -1.042 -1.305 3.266 1.00 97.75 93 TYR A O 1
ATOM 748 N N . TRP A 1 94 ? 0.861 -2.363 2.745 1.00 96.56 94 TRP A N 1
ATOM 749 C CA . TRP A 1 94 ? 1.358 -1.309 1.869 1.00 96.56 94 TRP A CA 1
ATOM 750 C C . TRP A 1 94 ? 1.080 -1.594 0.400 1.00 96.56 94 TRP A C 1
ATOM 752 O O . TRP A 1 94 ? 1.547 -2.593 -0.163 1.00 96.56 94 TRP A O 1
ATOM 762 N N . GLU A 1 95 ? 0.332 -0.685 -0.207 1.00 94.62 95 GLU A N 1
ATOM 763 C CA . GLU A 1 95 ? 0.113 -0.596 -1.646 1.00 94.62 95 GLU A CA 1
ATOM 764 C C . GLU A 1 95 ? 1.252 0.205 -2.296 1.00 94.62 95 GLU A C 1
ATOM 766 O O . GLU A 1 95 ? 1.794 1.132 -1.691 1.00 94.62 95 GLU A O 1
ATOM 771 N N . SER A 1 96 ? 1.633 -0.167 -3.518 1.00 93.56 96 SER A N 1
ATOM 772 C CA . SER A 1 96 ? 2.641 0.530 -4.320 1.00 93.56 96 SER A CA 1
ATOM 773 C C . SER A 1 96 ? 1.999 1.612 -5.202 1.00 93.56 96 SER A C 1
ATOM 775 O O . SER A 1 96 ? 1.611 2.680 -4.723 1.00 93.56 96 SER A O 1
ATOM 777 N N . PHE A 1 97 ? 1.887 1.341 -6.498 1.00 89.50 97 PHE A N 1
ATOM 778 C CA . PHE A 1 97 ? 1.361 2.235 -7.513 1.00 89.50 97 PHE A CA 1
ATOM 779 C C . PHE A 1 97 ? -0.135 1.986 -7.714 1.00 89.50 97 PHE A C 1
ATOM 781 O O . PHE A 1 97 ? -0.630 0.881 -7.500 1.00 89.50 97 PHE A O 1
ATOM 788 N N . ASN A 1 98 ? -0.865 3.031 -8.101 1.00 81.31 98 ASN A N 1
ATOM 789 C CA . ASN A 1 98 ? -2.289 2.937 -8.415 1.00 81.31 98 ASN A CA 1
ATOM 790 C C . ASN A 1 98 ? -2.474 2.887 -9.929 1.00 81.31 98 ASN A C 1
ATOM 792 O O . ASN A 1 98 ? -1.676 3.469 -10.653 1.00 81.31 98 ASN A O 1
ATOM 796 N N . GLU A 1 99 ? -3.555 2.245 -10.374 1.00 77.06 99 GLU A N 1
ATOM 797 C CA . GLU A 1 99 ? -4.068 2.373 -11.745 1.00 77.06 99 GLU A CA 1
ATOM 798 C C . GLU A 1 99 ? -3.017 2.182 -12.845 1.00 77.06 99 GLU A C 1
ATOM 800 O O . GLU A 1 99 ? -2.779 3.071 -13.662 1.00 77.06 99 GLU A O 1
ATOM 805 N N . MET A 1 100 ? -2.422 0.986 -12.918 1.00 74.12 100 MET A N 1
ATOM 806 C CA . MET A 1 100 ? -1.623 0.629 -14.089 1.00 74.12 100 MET A CA 1
ATOM 807 C C . MET A 1 100 ? -2.484 0.731 -15.349 1.00 74.12 100 MET A C 1
ATOM 809 O O . MET A 1 100 ? -3.365 -0.091 -15.593 1.00 74.12 100 MET A O 1
ATOM 813 N N . SER A 1 101 ? -2.219 1.767 -16.139 1.00 66.38 101 SER A N 1
ATOM 814 C CA . SER A 1 101 ? -2.972 2.114 -17.347 1.00 66.38 101 SER A CA 1
ATOM 815 C C . SER A 1 101 ? -2.341 1.552 -18.624 1.00 66.38 101 SER A C 1
ATOM 817 O O . SER A 1 101 ? -2.953 1.593 -19.689 1.00 66.38 101 SER A O 1
ATOM 819 N N . ASN A 1 102 ? -1.127 0.999 -18.522 1.00 74.69 102 ASN A N 1
ATOM 820 C CA . ASN A 1 102 ? -0.384 0.414 -19.633 1.00 74.69 102 ASN A CA 1
ATOM 821 C C . ASN A 1 102 ? -0.299 -1.115 -19.490 1.00 74.69 102 ASN A C 1
ATOM 823 O O . ASN A 1 102 ? 0.518 -1.643 -18.729 1.00 74.69 102 ASN A O 1
ATOM 827 N N . TRP A 1 103 ? -1.135 -1.811 -20.258 1.00 74.12 103 TRP A N 1
ATOM 828 C CA . TRP A 1 103 ? -1.249 -3.270 -20.255 1.00 74.12 103 TRP A CA 1
ATOM 829 C C . TRP A 1 103 ? -0.024 -3.994 -20.811 1.00 74.12 103 TRP A C 1
ATOM 831 O O . TRP A 1 103 ? 0.321 -5.057 -20.297 1.00 74.12 103 TRP A O 1
ATOM 841 N N . ASP A 1 104 ? 0.697 -3.398 -21.764 1.00 80.69 104 ASP A N 1
ATOM 842 C CA . ASP A 1 104 ? 1.923 -3.986 -22.326 1.00 80.69 104 ASP A CA 1
ATOM 843 C C . ASP A 1 104 ? 3.003 -4.183 -21.251 1.00 80.69 104 ASP A C 1
ATOM 845 O O . ASP A 1 104 ? 3.880 -5.040 -21.358 1.00 80.69 104 ASP A O 1
ATOM 849 N N . ASN A 1 105 ? 2.919 -3.408 -20.166 1.00 83.12 105 ASN A N 1
ATOM 850 C CA . ASN A 1 105 ? 3.819 -3.492 -19.026 1.00 83.12 105 ASN A CA 1
ATOM 851 C C . ASN A 1 105 ? 3.246 -4.300 -17.854 1.00 83.12 105 ASN A C 1
ATOM 853 O O . ASN A 1 105 ? 3.899 -4.376 -16.814 1.00 83.12 105 ASN A O 1
ATOM 857 N N . LEU A 1 106 ? 2.081 -4.945 -17.992 1.00 85.00 106 LEU A N 1
ATOM 858 C CA . LEU A 1 106 ? 1.457 -5.690 -16.895 1.00 85.00 106 LEU A CA 1
ATOM 859 C C . LEU A 1 106 ? 2.360 -6.818 -16.390 1.00 85.00 106 LEU A C 1
ATOM 861 O O . LEU A 1 106 ? 2.518 -6.976 -15.182 1.00 85.00 106 LEU A O 1
ATOM 865 N N . ARG A 1 107 ? 3.005 -7.567 -17.295 1.00 88.06 107 ARG A N 1
ATOM 866 C CA . ARG A 1 107 ? 3.975 -8.605 -16.910 1.00 88.06 107 ARG A CA 1
ATOM 867 C C . ARG A 1 107 ? 5.118 -8.013 -16.091 1.00 88.06 107 ARG A C 1
ATOM 869 O O . ARG A 1 107 ? 5.471 -8.540 -15.041 1.00 88.06 107 ARG A O 1
ATOM 876 N N . ARG A 1 108 ? 5.670 -6.898 -16.562 1.00 90.06 108 ARG A N 1
ATOM 877 C CA . ARG A 1 108 ? 6.778 -6.200 -15.909 1.00 90.06 108 ARG A CA 1
ATOM 878 C C . ARG A 1 108 ? 6.376 -5.677 -14.526 1.00 90.06 108 ARG A C 1
ATOM 880 O O . ARG A 1 108 ? 7.136 -5.807 -13.571 1.00 90.06 108 ARG A O 1
ATOM 887 N N . TYR A 1 109 ? 5.163 -5.141 -14.411 1.00 90.44 109 TYR A N 1
ATOM 888 C CA . TYR A 1 109 ? 4.581 -4.708 -13.146 1.00 90.44 109 TYR A CA 1
ATOM 889 C C . TYR A 1 109 ? 4.340 -5.884 -12.192 1.00 90.44 109 TYR A C 1
ATOM 891 O O . TYR A 1 109 ? 4.655 -5.791 -11.011 1.00 90.44 109 TYR A O 1
ATOM 899 N N . ALA A 1 110 ? 3.853 -7.020 -12.696 1.00 91.50 110 ALA A N 1
ATOM 900 C CA . ALA A 1 110 ? 3.658 -8.230 -11.903 1.00 91.50 110 ALA A CA 1
ATOM 901 C C . ALA A 1 110 ? 4.986 -8.799 -11.377 1.00 91.50 110 ALA A C 1
ATOM 903 O O . ALA A 1 110 ? 5.059 -9.225 -10.226 1.00 91.50 110 ALA A O 1
ATOM 904 N N . GLU A 1 111 ? 6.050 -8.772 -12.185 1.00 95.12 111 GLU A N 1
ATOM 905 C CA . GLU A 1 111 ? 7.402 -9.160 -11.761 1.00 95.12 111 GLU A CA 1
ATOM 906 C C . GLU A 1 111 ? 7.941 -8.223 -10.665 1.00 95.12 111 GLU A C 1
ATOM 908 O O . GLU A 1 111 ? 8.512 -8.699 -9.679 1.00 95.12 111 GLU A O 1
ATOM 913 N N . PHE A 1 112 ? 7.698 -6.913 -10.790 1.00 95.62 112 PHE A N 1
ATOM 914 C CA . PHE A 1 112 ? 8.007 -5.922 -9.754 1.00 95.62 112 PHE A CA 1
ATOM 915 C C . PHE A 1 112 ? 7.227 -6.197 -8.462 1.00 95.62 112 PHE A C 1
ATOM 917 O O . PHE A 1 112 ? 7.831 -6.284 -7.394 1.00 95.62 112 PHE A O 1
ATOM 924 N N . GLU A 1 113 ? 5.907 -6.378 -8.545 1.00 95.62 113 GLU A N 1
ATOM 925 C CA . GLU A 1 113 ? 5.046 -6.637 -7.390 1.00 95.62 113 GLU A CA 1
ATOM 926 C C . GLU A 1 113 ? 5.443 -7.926 -6.672 1.00 95.62 113 GLU A C 1
ATOM 928 O O . GLU A 1 113 ? 5.578 -7.936 -5.448 1.00 95.62 113 GLU A O 1
ATOM 933 N N . ALA A 1 114 ? 5.708 -9.001 -7.420 1.00 97.00 114 ALA A N 1
ATOM 934 C CA . ALA A 1 114 ? 6.153 -10.267 -6.853 1.00 97.00 114 ALA A CA 1
ATOM 935 C C . ALA A 1 114 ? 7.463 -10.109 -6.072 1.00 97.00 114 ALA A C 1
ATOM 937 O O . ALA A 1 114 ? 7.590 -10.640 -4.966 1.00 97.00 114 ALA A O 1
ATOM 938 N N . GLU A 1 115 ? 8.435 -9.374 -6.618 1.00 98.31 115 GLU A N 1
ATOM 939 C CA . GLU A 1 115 ? 9.692 -9.131 -5.916 1.00 98.31 115 GLU A CA 1
ATOM 940 C C . GLU A 1 115 ? 9.510 -8.202 -4.715 1.00 98.31 115 G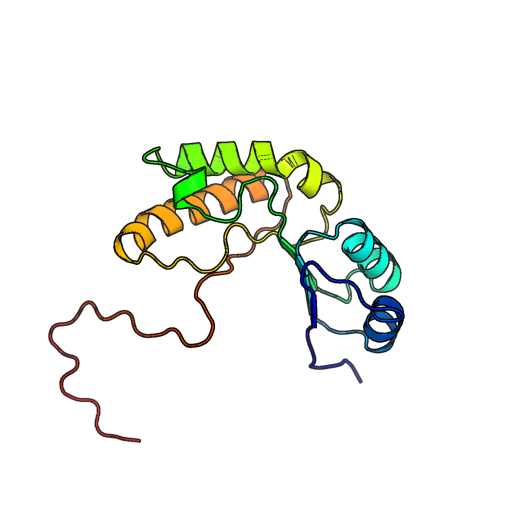LU A C 1
ATOM 942 O O . GLU A 1 115 ? 9.993 -8.510 -3.627 1.00 98.31 115 GLU A O 1
ATOM 947 N N . ARG A 1 116 ? 8.745 -7.115 -4.860 1.00 97.69 116 ARG A N 1
ATOM 948 C CA . ARG A 1 116 ? 8.439 -6.186 -3.767 1.00 97.69 116 ARG A CA 1
ATOM 949 C C . ARG A 1 116 ? 7.822 -6.919 -2.581 1.00 97.69 116 ARG A C 1
ATOM 951 O O . ARG A 1 116 ? 8.258 -6.705 -1.453 1.00 97.69 116 ARG A O 1
ATOM 958 N N . GLN A 1 117 ? 6.871 -7.823 -2.820 1.00 97.88 117 GLN A N 1
ATOM 959 C CA . GLN A 1 117 ? 6.277 -8.623 -1.749 1.00 97.88 117 GLN A CA 1
ATOM 960 C C . GLN A 1 117 ? 7.305 -9.496 -1.026 1.00 97.88 117 GLN A C 1
ATOM 962 O O . GLN A 1 117 ? 7.295 -9.537 0.204 1.00 97.88 117 GLN A O 1
ATOM 967 N N . ARG A 1 118 ? 8.222 -10.152 -1.755 1.00 98.56 118 ARG A N 1
ATOM 968 C CA . ARG A 1 118 ? 9.299 -10.944 -1.133 1.00 98.56 118 ARG A CA 1
ATOM 969 C C . ARG A 1 118 ? 10.212 -10.075 -0.277 1.00 98.56 118 ARG A C 1
ATOM 971 O O . ARG A 1 118 ? 10.511 -10.446 0.855 1.00 98.56 118 ARG A O 1
ATOM 978 N N . LEU A 1 119 ? 10.632 -8.924 -0.801 1.00 98.50 119 LEU A N 1
ATOM 979 C CA . LEU A 1 119 ? 11.524 -8.009 -0.093 1.00 98.50 119 LEU A CA 1
ATOM 980 C C . LEU A 1 119 ? 10.870 -7.427 1.164 1.00 98.50 119 LEU A C 1
ATOM 982 O O . LEU A 1 119 ? 11.496 -7.399 2.219 1.00 98.50 119 LEU A O 1
ATOM 986 N N . MET A 1 120 ? 9.605 -7.016 1.074 1.00 98.31 120 MET A N 1
ATOM 987 C CA . MET A 1 120 ? 8.852 -6.505 2.220 1.00 98.31 120 MET A CA 1
ATOM 988 C C . MET A 1 120 ? 8.650 -7.576 3.292 1.00 98.31 120 MET A C 1
ATOM 990 O O . MET A 1 120 ? 8.904 -7.311 4.466 1.00 98.31 120 MET A O 1
ATOM 994 N N . ALA A 1 121 ? 8.261 -8.791 2.896 1.00 98.19 121 ALA A N 1
ATOM 995 C CA . ALA A 1 121 ? 8.073 -9.900 3.825 1.00 98.19 121 ALA A CA 1
ATOM 996 C C . ALA A 1 121 ? 9.379 -10.284 4.540 1.00 98.19 121 ALA A C 1
ATOM 998 O O . ALA A 1 121 ? 9.358 -10.561 5.738 1.00 98.19 121 ALA A O 1
ATOM 999 N N . ALA A 1 122 ? 10.517 -10.245 3.837 1.00 98.31 122 ALA A N 1
ATOM 1000 C CA . ALA A 1 122 ? 11.833 -10.495 4.427 1.00 98.31 122 ALA A CA 1
ATOM 1001 C C . ALA A 1 122 ? 12.213 -9.476 5.520 1.00 98.31 122 ALA A C 1
ATOM 1003 O O . ALA A 1 122 ? 12.994 -9.804 6.410 1.00 98.31 122 ALA A O 1
ATOM 1004 N N . GLU A 1 123 ? 11.646 -8.267 5.480 1.00 97.62 123 GLU A N 1
ATOM 1005 C CA . GLU A 1 123 ? 11.844 -7.214 6.486 1.00 97.62 123 GLU A CA 1
ATOM 1006 C C . GLU A 1 123 ? 10.685 -7.115 7.501 1.00 97.62 123 GLU A C 1
ATOM 1008 O O . GLU A 1 123 ? 10.675 -6.226 8.349 1.00 97.62 123 GLU A O 1
ATOM 1013 N N . GLY A 1 124 ? 9.711 -8.032 7.449 1.00 97.62 124 GLY A N 1
ATOM 1014 C CA . GLY A 1 124 ? 8.571 -8.068 8.372 1.00 97.62 124 GLY A CA 1
ATOM 1015 C C . GLY A 1 124 ? 7.431 -7.101 8.036 1.00 97.62 124 GLY A C 1
ATOM 1016 O O . GLY A 1 124 ? 6.504 -6.953 8.833 1.00 97.62 124 GLY A O 1
ATOM 1017 N N . TYR A 1 125 ? 7.457 -6.463 6.864 1.00 98.25 125 TYR A N 1
ATOM 1018 C CA . TYR A 1 125 ? 6.375 -5.601 6.392 1.00 98.25 125 TYR A CA 1
ATOM 1019 C C . TYR A 1 125 ? 5.305 -6.385 5.626 1.00 98.25 125 TYR A C 1
ATOM 1021 O O . TYR A 1 125 ? 5.576 -7.403 4.987 1.00 98.25 125 TYR A O 1
ATOM 1029 N N . LYS A 1 126 ? 4.073 -5.867 5.642 1.00 97.75 126 LYS A N 1
ATOM 1030 C CA . LYS A 1 126 ? 2.939 -6.434 4.903 1.00 97.75 126 LYS A CA 1
ATOM 1031 C C . LYS A 1 126 ? 2.731 -5.645 3.616 1.00 97.75 126 LYS A C 1
ATOM 1033 O O . LYS A 1 126 ? 2.689 -4.417 3.635 1.00 97.75 126 LYS A O 1
ATOM 1038 N N . ALA A 1 127 ? 2.551 -6.347 2.508 1.00 96.38 127 ALA A N 1
ATOM 1039 C CA . ALA A 1 127 ? 2.246 -5.748 1.217 1.00 96.38 127 ALA A CA 1
ATOM 1040 C C . ALA A 1 127 ? 0.821 -6.106 0.787 1.00 96.38 127 ALA A C 1
ATOM 1042 O O . ALA A 1 127 ? 0.303 -7.170 1.127 1.00 96.38 127 ALA A O 1
ATOM 1043 N N . CYS A 1 128 ? 0.201 -5.228 0.010 1.00 94.25 128 CYS A N 1
ATOM 1044 C CA . CYS A 1 128 ? -0.979 -5.550 -0.784 1.00 94.25 128 CYS A CA 1
ATOM 1045 C C . CYS A 1 128 ? -0.787 -5.017 -2.204 1.00 94.25 128 CYS A C 1
ATOM 1047 O O . CYS A 1 128 ? 0.022 -4.112 -2.426 1.00 94.25 128 CYS A O 1
ATOM 1049 N N . ILE A 1 129 ? -1.505 -5.606 -3.157 1.00 90.25 129 ILE A N 1
ATOM 1050 C CA . ILE A 1 129 ? -1.505 -5.163 -4.551 1.00 90.25 129 ILE A CA 1
ATOM 1051 C C . ILE A 1 129 ? -2.804 -4.399 -4.775 1.00 90.25 129 ILE A C 1
ATOM 1053 O O . ILE A 1 129 ? -3.884 -4.985 -4.704 1.00 90.25 129 ILE A O 1
ATOM 1057 N N . GLY A 1 130 ? -2.691 -3.103 -5.036 1.00 77.56 130 GLY A N 1
ATOM 1058 C CA . GLY A 1 130 ? -3.754 -2.319 -5.645 1.00 77.56 130 GLY A CA 1
ATOM 1059 C C . GLY A 1 130 ? -3.482 -2.255 -7.135 1.00 77.56 130 GLY A C 1
ATOM 1060 O O . GLY A 1 130 ? -2.393 -1.860 -7.545 1.00 77.56 130 GLY A O 1
ATOM 1061 N N . ASN A 1 131 ? -4.425 -2.702 -7.955 1.00 67.94 131 ASN A N 1
ATOM 1062 C CA . ASN A 1 131 ? -4.316 -2.562 -9.397 1.00 67.94 131 ASN A CA 1
ATOM 1063 C C . ASN A 1 131 ? -5.712 -2.450 -10.021 1.00 67.94 131 ASN A C 1
ATOM 1065 O O . ASN A 1 131 ? -6.654 -3.086 -9.551 1.00 67.94 131 ASN A O 1
ATOM 1069 N N . PHE A 1 132 ? -5.754 -1.679 -11.105 1.00 66.69 132 PHE A N 1
ATOM 1070 C CA . PHE A 1 132 ? -6.850 -1.360 -12.008 1.00 66.69 132 PHE A CA 1
ATOM 1071 C C . PHE A 1 132 ? -7.824 -0.299 -11.503 1.00 66.69 132 PHE A C 1
ATOM 1073 O O . PHE A 1 132 ? -8.328 -0.347 -10.382 1.00 66.69 132 PHE A O 1
ATOM 1080 N N . ALA A 1 133 ? -8.092 0.669 -12.381 1.00 64.19 133 ALA A N 1
ATOM 1081 C CA . ALA A 1 133 ? -9.121 1.670 -12.165 1.00 64.19 133 ALA A CA 1
ATOM 1082 C C . ALA A 1 133 ? -10.486 0.994 -12.012 1.00 64.19 133 ALA A C 1
ATOM 1084 O O . ALA A 1 133 ? -10.742 -0.099 -12.537 1.00 64.19 133 ALA A O 1
ATOM 1085 N N . THR A 1 134 ? -11.389 1.683 -11.321 1.00 59.56 134 THR A N 1
ATOM 1086 C CA . THR A 1 134 ? -12.786 1.257 -11.211 1.00 59.56 134 THR A CA 1
ATOM 1087 C C . THR A 1 134 ? -13.368 1.050 -12.616 1.00 59.56 134 THR A C 1
ATOM 1089 O O . THR A 1 134 ? -13.334 1.969 -13.427 1.00 59.56 134 THR A O 1
ATOM 1092 N N . GLY A 1 135 ? -13.903 -0.145 -12.895 1.00 59.22 135 GLY A N 1
ATOM 1093 C CA . GLY A 1 135 ? -14.504 -0.486 -14.195 1.00 59.22 135 GLY A CA 1
ATOM 1094 C C . GLY A 1 135 ? -13.678 -1.398 -15.112 1.00 59.22 135 GLY A C 1
ATOM 1095 O O . GLY A 1 135 ? -13.976 -1.457 -16.298 1.00 59.22 135 GLY A O 1
ATOM 1096 N N . THR A 1 136 ? -12.678 -2.124 -14.598 1.00 61.31 136 THR A N 1
ATOM 1097 C CA . THR A 1 136 ? -11.764 -2.924 -15.441 1.00 61.31 136 THR A CA 1
ATOM 1098 C C . THR A 1 136 ? -11.931 -4.445 -15.250 1.00 61.31 136 THR A C 1
ATOM 1100 O O . THR A 1 136 ? -11.460 -4.983 -14.244 1.00 61.31 136 THR A O 1
ATOM 1103 N N . PRO A 1 137 ? -12.667 -5.141 -16.145 1.00 56.47 137 PRO A N 1
ATOM 1104 C CA . PRO A 1 137 ? -12.115 -6.285 -16.922 1.00 56.47 137 PRO A CA 1
ATOM 1105 C C . PRO A 1 137 ? -12.690 -6.384 -18.374 1.00 56.47 137 PRO A C 1
ATOM 1107 O O . PRO A 1 137 ? -13.719 -5.784 -18.651 1.00 56.47 137 PRO A O 1
ATOM 1110 N N . SER A 1 138 ? -12.128 -7.116 -19.355 1.00 54.31 138 SER A N 1
ATOM 1111 C CA . SER A 1 138 ? -11.392 -8.393 -19.295 1.00 54.31 138 SER A CA 1
ATOM 1112 C C . SER A 1 138 ? -9.999 -8.393 -19.942 1.00 54.31 138 SER A C 1
ATOM 1114 O O . SER A 1 138 ? -9.658 -7.560 -20.776 1.00 54.31 138 SER A O 1
ATOM 1116 N N . ILE A 1 139 ? -9.211 -9.392 -19.535 1.00 61.41 139 ILE A N 1
ATOM 1117 C CA . ILE A 1 139 ? -8.017 -9.868 -20.234 1.00 61.41 139 ILE A CA 1
ATOM 1118 C C . ILE A 1 139 ? -8.489 -11.071 -21.060 1.00 61.41 139 ILE A C 1
ATOM 1120 O O . ILE A 1 139 ? -8.851 -12.091 -20.468 1.00 61.41 139 ILE A O 1
ATOM 1124 N N . SER A 1 140 ? -8.529 -10.962 -22.388 1.00 53.25 140 SER A N 1
ATOM 1125 C CA . SER A 1 140 ? -8.608 -12.129 -23.270 1.00 53.25 140 SER A CA 1
ATOM 1126 C C . SER A 1 140 ? -7.278 -12.292 -24.002 1.00 53.25 140 SER A C 1
ATOM 1128 O O . SER A 1 140 ? -6.771 -11.345 -24.594 1.00 53.25 140 SER A O 1
ATOM 1130 N N . ASP A 1 141 ? -6.728 -13.506 -23.958 1.00 59.31 141 ASP A N 1
ATOM 1131 C CA . ASP A 1 141 ? -5.662 -13.946 -24.872 1.00 59.31 141 ASP A CA 1
ATOM 1132 C C . ASP A 1 141 ? -6.227 -14.818 -26.015 1.00 59.31 141 ASP A C 1
ATOM 1134 O O . ASP A 1 141 ? -5.473 -15.375 -26.807 1.00 59.31 141 ASP A O 1
ATOM 1138 N N . SER A 1 142 ? -7.547 -14.996 -26.114 1.00 46.28 142 SER A N 1
ATOM 1139 C CA . SER A 1 142 ? -8.153 -15.970 -27.027 1.00 46.28 142 SER A CA 1
ATOM 1140 C C . SER A 1 142 ? -8.819 -15.308 -28.230 1.00 46.28 142 SER A C 1
ATOM 1142 O O . SER A 1 142 ? -9.743 -14.514 -28.057 1.00 46.28 142 SER A O 1
ATOM 1144 N N . GLU A 1 143 ? -8.473 -15.756 -29.438 1.00 46.69 143 GLU A N 1
ATOM 1145 C CA . GLU A 1 143 ? -9.268 -15.597 -30.672 1.00 46.69 143 GLU A CA 1
ATOM 1146 C C . GLU A 1 143 ? -10.675 -16.257 -30.595 1.00 46.69 143 GLU A C 1
ATOM 1148 O O . GLU A 1 143 ? -11.311 -16.456 -31.620 1.00 46.69 143 GLU A O 1
ATOM 1153 N N . ASP A 1 144 ? -11.190 -16.585 -29.404 1.00 49.06 144 ASP A N 1
ATOM 1154 C CA . ASP A 1 144 ? -12.285 -17.548 -29.206 1.00 49.06 144 ASP A CA 1
ATOM 1155 C C . ASP A 1 144 ? -13.369 -17.072 -28.213 1.00 49.06 144 ASP A C 1
ATOM 1157 O O . AS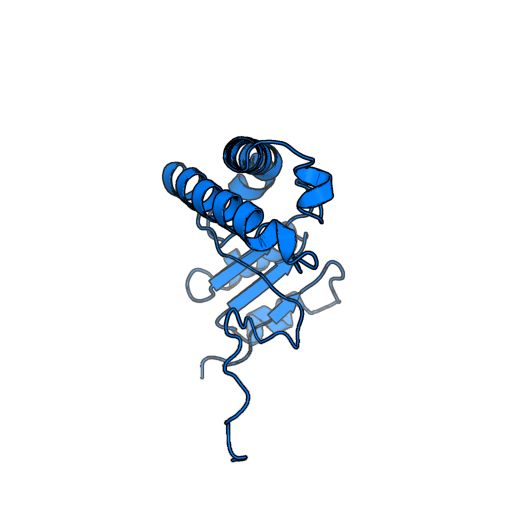P A 1 144 ? -14.014 -17.871 -27.540 1.00 49.06 144 ASP A O 1
ATOM 1161 N N . ASP A 1 145 ? -13.595 -15.758 -28.102 1.00 47.81 145 ASP A N 1
ATOM 1162 C CA . ASP A 1 145 ? -14.684 -15.192 -27.274 1.00 47.81 145 ASP A CA 1
ATOM 1163 C C . ASP A 1 145 ? -15.936 -14.835 -28.110 1.00 47.81 145 ASP A C 1
ATOM 1165 O O . ASP A 1 145 ? -16.728 -13.969 -27.742 1.00 47.81 145 ASP A O 1
ATOM 1169 N N . THR A 1 146 ? -16.137 -15.490 -29.262 1.00 44.69 146 THR A N 1
ATOM 1170 C CA . THR A 1 146 ? -17.320 -15.273 -30.120 1.00 44.69 146 THR A CA 1
ATOM 1171 C C . THR A 1 146 ? -18.590 -15.979 -29.647 1.00 44.69 146 THR A C 1
ATOM 1173 O O . THR A 1 146 ? -19.630 -15.811 -30.276 1.00 44.69 146 THR A O 1
ATOM 1176 N N . GLU A 1 147 ? -18.567 -16.725 -28.542 1.00 47.72 147 GLU A N 1
ATOM 1177 C CA . GLU A 1 147 ? -19.778 -17.347 -27.998 1.00 47.72 147 GLU A CA 1
ATOM 1178 C C . GLU A 1 147 ? -19.847 -17.243 -26.471 1.00 47.72 147 GLU A C 1
ATOM 1180 O O . GLU A 1 147 ? -19.519 -18.171 -25.732 1.00 47.72 147 GLU A O 1
ATOM 1185 N N . ARG A 1 148 ? -20.385 -16.127 -25.975 1.00 44.59 148 ARG A N 1
ATOM 1186 C CA . ARG A 1 148 ? -21.158 -16.160 -24.729 1.00 44.59 148 ARG A CA 1
ATOM 1187 C C . ARG A 1 148 ? -22.580 -15.692 -25.013 1.00 44.59 148 ARG A C 1
ATOM 1189 O O . ARG A 1 148 ? -22.757 -14.517 -25.319 1.00 44.59 148 ARG A O 1
ATOM 1196 N N . PRO A 1 149 ? -23.586 -16.582 -24.938 1.00 48.12 149 PRO A N 1
ATOM 1197 C CA . PRO A 1 149 ? -24.973 -16.161 -24.989 1.00 48.12 149 PRO A CA 1
ATOM 1198 C C . PRO A 1 149 ? -25.313 -15.396 -23.709 1.00 48.12 149 PRO A C 1
ATOM 1200 O O . 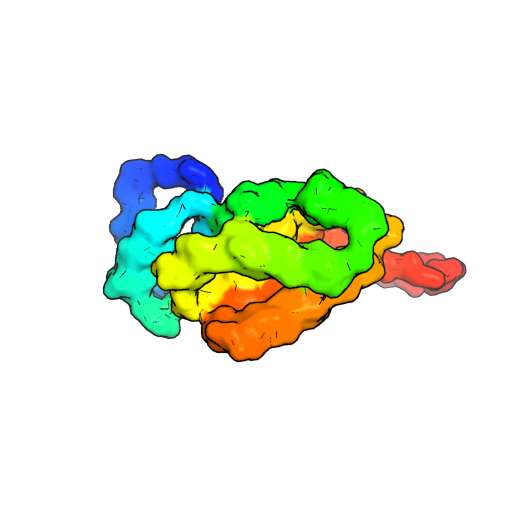PRO A 1 149 ? -24.924 -15.793 -22.608 1.00 48.12 149 PRO A O 1
ATOM 1203 N N . ASP A 1 150 ? -26.024 -14.293 -23.904 1.00 51.69 150 ASP A N 1
ATOM 1204 C CA . ASP A 1 150 ? -26.493 -13.370 -22.878 1.00 51.69 150 ASP A CA 1
ATOM 1205 C C . ASP A 1 150 ? -27.174 -14.099 -21.701 1.00 51.69 150 ASP A C 1
ATOM 1207 O O . ASP A 1 150 ? -28.056 -14.941 -21.902 1.00 51.69 150 ASP A O 1
ATOM 1211 N N . LEU A 1 151 ? -26.787 -13.737 -20.472 1.00 39.94 151 LEU A N 1
ATOM 1212 C CA . LEU A 1 151 ? -27.558 -13.971 -19.244 1.00 39.94 151 LEU A CA 1
ATOM 1213 C C . LEU A 1 151 ? -27.933 -12.631 -18.612 1.00 39.94 151 LEU A C 1
ATOM 1215 O O . LEU A 1 151 ? -27.019 -11.789 -18.453 1.00 39.94 151 LEU A O 1
#

pLDDT: mean 85.25, std 15.08, range [39.94, 98.56]

Foldseek 3Di:
DQDQDEEEEEPDDDPCPLVVCLVNLHQEYEYEADLVSQVSNCVSNPPSHAYEYEYCQQHQDLCVNPPPDQLLVSLVVQCVSCVVVCVSCQRHAYEYYAEPPDPVCVVRVVNNQVNNCVVQVVVSHHYDYHYHDPPDDDDDPDPPPPDDDDD

Radius of gyration: 17.85 Å; chains: 1; bounding box: 44×36×49 Å